Protein AF-A0A537LJI3-F1 (afdb_monomer_lite)

Structure (mmCIF, N/CA/C/O backbone):
data_AF-A0A537LJI3-F1
#
_entry.id   AF-A0A537LJI3-F1
#
loop_
_atom_site.group_PDB
_atom_site.id
_atom_site.type_symbol
_atom_site.label_atom_id
_atom_site.label_alt_id
_atom_site.label_comp_id
_atom_site.label_asym_id
_atom_site.label_entity_id
_atom_site.label_seq_id
_atom_site.pdbx_PDB_ins_code
_atom_site.Cartn_x
_atom_site.Cartn_y
_atom_site.Cartn_z
_atom_site.occupancy
_atom_site.B_iso_or_equiv
_atom_site.auth_seq_id
_atom_site.auth_comp_id
_atom_site.auth_asym_id
_atom_site.auth_atom_id
_atom_site.pdbx_PDB_model_num
ATOM 1 N N . MET A 1 1 ? 29.617 31.761 -27.282 1.00 40.28 1 MET A N 1
ATOM 2 C CA . MET A 1 1 ? 29.362 30.942 -28.485 1.00 40.28 1 MET A CA 1
ATOM 3 C C . MET A 1 1 ? 28.200 30.025 -28.151 1.00 40.28 1 MET A C 1
ATOM 5 O O . MET A 1 1 ? 28.302 29.256 -27.207 1.00 40.28 1 MET A O 1
ATOM 9 N N . HIS A 1 2 ? 27.078 30.267 -28.827 1.00 46.62 2 HIS A N 1
ATOM 10 C CA . HIS A 1 2 ? 25.759 29.661 -28.656 1.00 46.62 2 HIS A CA 1
ATOM 11 C C . HIS A 1 2 ? 25.755 28.174 -28.295 1.00 46.62 2 HIS A C 1
ATOM 13 O O . HIS A 1 2 ? 26.445 27.380 -28.933 1.00 46.62 2 HIS A O 1
ATOM 19 N N . LYS A 1 3 ? 24.839 27.814 -27.392 1.00 39.16 3 LYS A N 1
ATOM 20 C CA . LYS A 1 3 ? 23.850 26.759 -27.642 1.00 39.16 3 LYS A CA 1
ATOM 21 C C . LYS A 1 3 ? 22.631 27.011 -26.759 1.00 39.16 3 LYS A C 1
ATOM 23 O O . LYS A 1 3 ? 22.493 26.468 -25.668 1.00 39.16 3 LYS A O 1
ATOM 28 N N . ASP A 1 4 ? 21.756 27.859 -27.283 1.00 44.28 4 ASP A N 1
ATOM 29 C CA . ASP A 1 4 ? 20.333 27.826 -26.989 1.00 44.28 4 ASP A CA 1
ATOM 30 C C . ASP A 1 4 ? 19.819 26.422 -27.336 1.00 44.28 4 ASP A C 1
ATOM 32 O O . ASP A 1 4 ? 19.550 26.111 -28.498 1.00 44.28 4 ASP A O 1
ATOM 36 N N . LEU A 1 5 ? 19.727 25.537 -26.340 1.00 50.28 5 LEU A N 1
ATOM 37 C CA . LEU A 1 5 ? 18.859 24.373 -26.454 1.00 50.28 5 LEU A CA 1
ATOM 38 C C . LEU A 1 5 ? 17.453 24.857 -26.116 1.00 50.28 5 LEU A C 1
ATOM 40 O O . LEU A 1 5 ? 17.051 24.922 -24.954 1.00 50.28 5 LEU A O 1
ATOM 44 N N . ALA A 1 6 ? 16.724 25.235 -27.160 1.00 44.34 6 ALA A N 1
ATOM 45 C CA . ALA A 1 6 ? 15.287 25.393 -27.099 1.00 44.34 6 ALA A CA 1
ATOM 46 C C . ALA A 1 6 ? 14.681 24.124 -26.474 1.00 44.34 6 ALA A C 1
ATOM 48 O O . ALA A 1 6 ? 14.726 23.038 -27.054 1.00 44.34 6 ALA A O 1
ATOM 49 N N . MET A 1 7 ? 14.146 24.261 -25.261 1.00 46.78 7 MET A N 1
ATOM 50 C CA . MET A 1 7 ? 13.339 23.229 -24.623 1.00 46.78 7 MET A CA 1
ATOM 51 C C . MET A 1 7 ? 12.088 23.018 -25.486 1.00 46.78 7 MET A C 1
ATOM 53 O O . MET A 1 7 ? 11.359 23.983 -25.728 1.00 46.78 7 MET A O 1
ATOM 57 N N . PRO A 1 8 ? 11.796 21.799 -25.971 1.00 52.53 8 PRO A N 1
ATOM 58 C CA . PRO A 1 8 ? 10.634 21.590 -26.819 1.00 52.53 8 PRO A CA 1
ATOM 59 C C . PRO A 1 8 ? 9.348 21.830 -26.016 1.00 52.53 8 PRO A C 1
ATOM 61 O O . PRO A 1 8 ? 9.030 21.114 -25.064 1.00 52.53 8 PRO A O 1
ATOM 64 N N . HIS A 1 9 ? 8.562 22.817 -26.449 1.00 51.47 9 HIS A N 1
ATOM 65 C CA . HIS A 1 9 ? 7.257 23.196 -25.893 1.00 51.47 9 HIS A CA 1
ATOM 66 C C . HIS A 1 9 ? 6.132 22.149 -26.125 1.00 51.47 9 HIS A C 1
ATOM 68 O O . HIS A 1 9 ? 4.952 22.472 -26.041 1.00 51.47 9 HIS A O 1
ATOM 74 N N . GLY A 1 10 ? 6.467 20.871 -26.353 1.00 55.56 10 GLY A N 1
ATOM 75 C CA . GLY A 1 10 ? 5.517 19.754 -26.523 1.00 55.56 10 GLY A CA 1
ATOM 76 C C . GLY A 1 10 ? 5.233 18.929 -25.253 1.00 55.56 10 GLY A C 1
ATOM 77 O O . GLY A 1 10 ? 4.513 17.933 -25.294 1.00 55.56 10 GLY A O 1
ATOM 78 N N . GLY A 1 11 ? 5.815 19.296 -24.107 1.00 62.28 11 GLY A N 1
ATOM 79 C CA . GLY A 1 11 ? 5.954 18.386 -22.961 1.00 62.28 11 GLY A CA 1
ATOM 80 C C . GLY A 1 11 ? 4.769 18.266 -21.993 1.00 62.28 11 GLY A C 1
ATOM 81 O O . GLY A 1 11 ? 4.809 17.395 -21.127 1.00 62.28 11 GLY A O 1
ATOM 82 N N . ALA A 1 12 ? 3.744 19.121 -22.065 1.00 69.88 12 ALA A N 1
ATOM 83 C CA . ALA A 1 12 ? 2.653 19.120 -21.077 1.00 69.88 12 ALA A CA 1
ATOM 84 C C . ALA A 1 12 ? 1.580 18.055 -21.368 1.00 69.88 12 ALA A C 1
ATOM 86 O O . ALA A 1 12 ? 1.147 17.344 -20.461 1.00 69.88 12 ALA A O 1
ATOM 87 N N . VAL A 1 13 ? 1.185 17.908 -22.638 1.00 74.44 13 VAL A N 1
ATOM 88 C CA . VAL A 1 13 ? 0.198 16.903 -23.074 1.00 74.44 13 VAL A CA 1
ATOM 89 C C . VAL A 1 13 ? 0.769 15.493 -22.932 1.00 74.44 13 VAL A C 1
ATOM 91 O O . VAL A 1 13 ? 0.116 14.627 -22.356 1.00 74.44 13 VAL A O 1
ATOM 94 N N . SER A 1 14 ? 2.020 15.288 -23.358 1.00 77.38 14 SER A N 1
ATOM 95 C CA . SER A 1 14 ? 2.725 14.008 -23.217 1.00 77.38 14 SER A CA 1
ATOM 96 C C . SER A 1 14 ? 2.844 13.565 -21.748 1.00 77.38 14 SER A C 1
ATOM 98 O O . SER A 1 14 ? 2.510 12.429 -21.419 1.00 77.38 14 SER A O 1
ATOM 100 N N . ARG A 1 15 ? 3.189 14.482 -20.827 1.00 78.38 15 ARG A N 1
ATOM 101 C CA . ARG A 1 15 ? 3.242 14.186 -19.382 1.00 78.38 15 ARG A CA 1
ATOM 102 C C . ARG A 1 15 ? 1.881 13.817 -18.787 1.00 78.38 15 ARG A C 1
ATOM 104 O O . ARG A 1 15 ? 1.811 12.918 -17.955 1.00 78.38 15 ARG A O 1
ATOM 111 N N . ARG A 1 16 ? 0.796 14.468 -19.222 1.00 81.88 16 ARG A N 1
ATOM 112 C CA . ARG A 1 16 ? -0.566 14.104 -1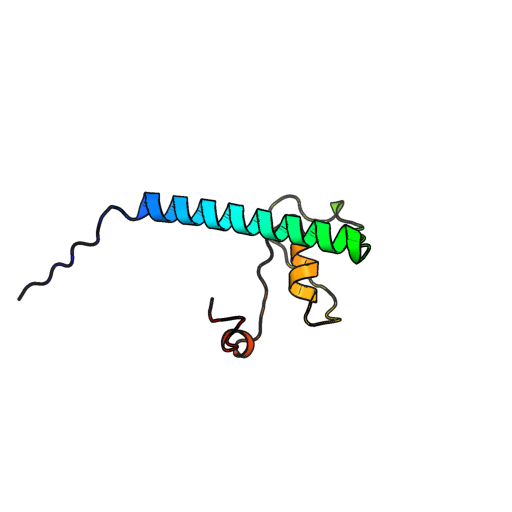8.790 1.00 81.88 16 ARG A CA 1
ATOM 113 C C . ARG A 1 16 ? -0.973 12.725 -19.297 1.00 81.88 16 ARG A C 1
ATOM 115 O O . ARG A 1 16 ? -1.474 11.929 -18.513 1.00 81.88 16 ARG A O 1
ATOM 122 N N . LEU A 1 17 ? -0.725 12.432 -20.574 1.00 84.00 17 LEU A N 1
ATOM 123 C CA . LEU A 1 17 ? -1.004 11.118 -21.161 1.00 84.00 17 LEU A CA 1
ATOM 124 C C . LEU A 1 17 ? -0.225 10.009 -20.448 1.00 84.00 17 LEU A C 1
ATOM 126 O O . LEU A 1 17 ? -0.820 9.002 -20.074 1.00 84.00 17 LEU A O 1
ATOM 130 N N . ALA A 1 18 ? 1.063 10.228 -20.171 1.00 84.56 18 ALA A N 1
ATOM 131 C CA . ALA A 1 18 ? 1.867 9.302 -19.379 1.00 84.56 18 ALA A CA 1
ATOM 132 C C . ALA A 1 18 ? 1.276 9.084 -17.973 1.00 84.56 18 ALA A C 1
ATOM 134 O O . ALA A 1 18 ? 1.172 7.945 -17.527 1.00 84.56 18 ALA A O 1
ATOM 135 N N . GLY A 1 19 ? 0.813 10.149 -17.306 1.00 86.81 19 GLY A N 1
ATOM 136 C CA . GLY A 1 19 ? 0.135 10.055 -16.010 1.00 86.81 19 GLY A CA 1
ATOM 137 C C . GLY A 1 19 ? -1.164 9.243 -16.056 1.00 86.81 19 GLY A C 1
ATOM 138 O O . GLY A 1 19 ? -1.400 8.419 -15.174 1.00 86.81 19 GLY A O 1
ATOM 139 N N . TYR A 1 20 ? -1.982 9.411 -17.099 1.00 91.00 20 TYR A N 1
ATOM 140 C CA . TYR A 1 20 ? -3.199 8.613 -17.282 1.00 91.00 20 TYR A CA 1
ATOM 141 C C . TYR A 1 20 ? -2.893 7.139 -17.532 1.00 91.00 20 TYR A C 1
ATOM 143 O O . TYR A 1 20 ? -3.526 6.280 -16.923 1.00 91.00 20 TYR A O 1
ATOM 151 N N . VAL A 1 21 ? -1.912 6.841 -18.387 1.00 93.12 21 VAL A N 1
ATOM 152 C CA . VAL A 1 21 ? -1.493 5.460 -18.665 1.00 93.12 21 VAL A CA 1
ATOM 153 C C . VAL A 1 21 ? -0.925 4.810 -17.404 1.00 93.12 21 VAL A C 1
ATOM 155 O O . VAL A 1 21 ? -1.319 3.695 -17.072 1.00 93.12 21 VAL A O 1
ATOM 158 N N . ALA A 1 22 ? -0.073 5.514 -16.656 1.00 89.62 22 ALA A N 1
ATOM 159 C CA . ALA A 1 22 ? 0.470 5.026 -15.390 1.00 89.62 22 ALA A CA 1
ATOM 160 C C . ALA A 1 22 ? -0.634 4.782 -14.346 1.00 89.62 22 ALA A C 1
ATOM 162 O O . ALA A 1 22 ? -0.634 3.746 -13.682 1.00 89.62 22 ALA A O 1
ATOM 163 N N . GLY A 1 23 ? -1.609 5.689 -14.238 1.00 92.94 23 GLY A N 1
ATOM 164 C CA . GLY A 1 23 ? -2.766 5.525 -13.356 1.00 92.94 23 GLY A CA 1
ATOM 165 C C . GLY A 1 23 ? -3.648 4.338 -13.751 1.00 92.94 23 GLY A C 1
ATOM 166 O O . GLY A 1 23 ? -4.017 3.532 -12.897 1.00 92.94 23 GLY A O 1
ATOM 167 N N . ALA A 1 24 ? -3.940 4.182 -15.044 1.00 94.56 24 ALA A N 1
ATOM 168 C CA . ALA A 1 24 ? -4.702 3.048 -15.564 1.00 94.56 24 ALA A CA 1
ATOM 169 C C . ALA A 1 24 ? -3.971 1.719 -15.327 1.00 94.56 24 ALA A C 1
ATOM 171 O O . ALA A 1 24 ? -4.583 0.750 -14.876 1.00 94.56 24 ALA A O 1
ATOM 172 N N . TRP A 1 25 ? -2.657 1.690 -15.559 1.00 95.00 25 TRP A N 1
ATOM 173 C CA . TRP A 1 25 ? -1.815 0.529 -15.286 1.00 95.00 25 TRP A CA 1
ATOM 174 C C 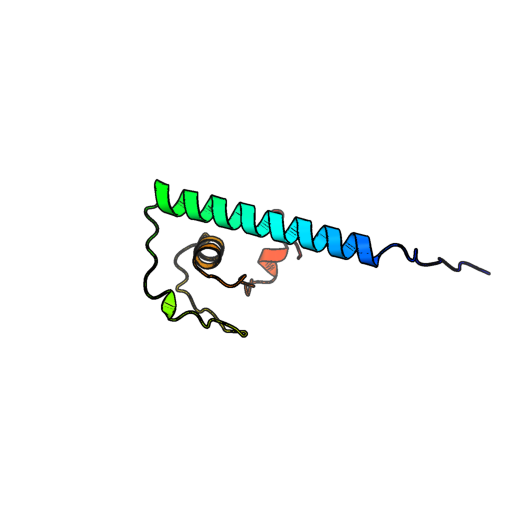. TRP A 1 25 ? -1.812 0.162 -13.800 1.00 95.00 25 TRP A C 1
ATOM 176 O O . TRP A 1 25 ? -2.037 -0.995 -13.449 1.00 95.00 25 TRP A O 1
ATOM 186 N N . TYR A 1 26 ? -1.641 1.148 -12.916 1.00 93.38 26 TYR A N 1
ATOM 187 C CA . TYR A 1 26 ? -1.704 0.938 -11.471 1.00 93.38 26 TYR A CA 1
ATOM 188 C C . TYR A 1 26 ? -3.049 0.341 -11.041 1.00 93.38 26 TYR A C 1
ATOM 190 O O . TYR A 1 26 ? -3.076 -0.648 -10.307 1.00 93.38 26 TYR A O 1
ATOM 198 N N . LEU A 1 27 ? -4.169 0.893 -11.523 1.00 94.75 27 LEU A N 1
ATOM 199 C CA . LEU A 1 27 ? -5.501 0.372 -11.208 1.00 94.75 27 LEU A CA 1
ATOM 200 C C . LEU A 1 27 ? -5.709 -1.048 -11.744 1.00 94.75 27 LEU A C 1
ATOM 202 O O . L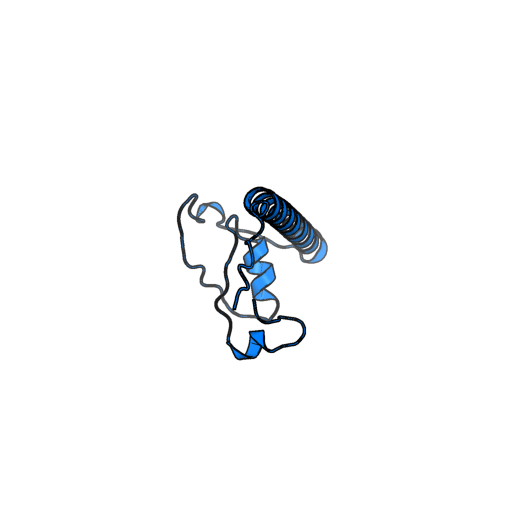EU A 1 27 ? -6.295 -1.876 -11.042 1.00 94.75 27 LEU A O 1
ATOM 206 N N . PHE A 1 28 ? -5.211 -1.343 -12.947 1.00 96.38 28 PHE A N 1
ATOM 207 C CA . PHE A 1 28 ? -5.260 -2.681 -13.531 1.00 96.38 28 PHE A CA 1
ATOM 208 C C . PHE A 1 28 ? -4.508 -3.693 -12.660 1.00 96.38 28 PHE A C 1
ATOM 210 O O . PHE A 1 28 ? -5.105 -4.673 -12.212 1.00 96.38 28 PHE A O 1
ATOM 217 N N . VAL A 1 29 ? -3.238 -3.421 -12.342 1.00 95.81 29 VAL A N 1
ATOM 218 C CA . VAL A 1 29 ? -2.404 -4.302 -11.510 1.00 95.81 29 VAL A CA 1
ATOM 219 C C . VAL A 1 29 ? -2.998 -4.461 -10.109 1.00 95.81 29 VAL A C 1
ATOM 221 O O . VAL A 1 29 ? -3.115 -5.585 -9.621 1.00 95.81 29 VAL A O 1
ATOM 224 N N . LYS A 1 30 ? -3.440 -3.364 -9.478 1.00 95.44 30 LYS A N 1
ATOM 225 C CA . LYS A 1 30 ? -4.083 -3.389 -8.154 1.00 95.44 30 LYS A CA 1
ATOM 226 C C . LYS A 1 30 ? -5.325 -4.279 -8.153 1.00 95.44 30 LYS A C 1
ATOM 228 O O . LYS A 1 30 ? -5.494 -5.094 -7.249 1.00 95.44 30 LYS A O 1
ATOM 233 N N . THR A 1 31 ? -6.179 -4.143 -9.167 1.00 95.81 31 THR A N 1
ATOM 234 C CA . THR A 1 31 ? -7.428 -4.913 -9.275 1.00 95.81 31 THR A CA 1
ATOM 235 C C . THR A 1 31 ? -7.152 -6.385 -9.569 1.00 95.81 31 THR A C 1
ATOM 237 O O . THR A 1 31 ? -7.753 -7.253 -8.937 1.00 95.81 31 THR A O 1
ATOM 240 N N . ALA A 1 32 ? -6.211 -6.678 -10.470 1.00 96.81 32 ALA A N 1
ATOM 241 C CA . ALA A 1 32 ? -5.803 -8.043 -10.787 1.00 96.81 32 ALA A CA 1
ATOM 242 C C . ALA A 1 32 ? -5.220 -8.758 -9.557 1.00 96.81 32 ALA A C 1
ATOM 244 O O . ALA A 1 32 ? -5.625 -9.878 -9.244 1.00 96.81 32 ALA A O 1
ATOM 245 N N . LEU A 1 33 ? -4.332 -8.090 -8.815 1.00 96.56 33 LEU A N 1
ATOM 246 C CA . LEU A 1 33 ? -3.725 -8.653 -7.612 1.00 96.56 33 LEU A CA 1
ATOM 247 C C . LEU A 1 33 ? -4.752 -8.824 -6.485 1.00 96.56 33 LEU A C 1
ATOM 249 O O . LEU A 1 33 ? -4.767 -9.860 -5.826 1.00 96.56 33 LEU A O 1
ATOM 253 N N . TRP A 1 34 ? -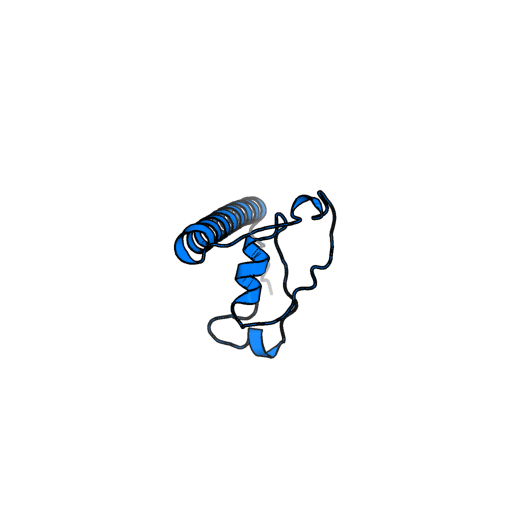5.667 -7.866 -6.310 1.00 96.19 34 TRP A N 1
ATOM 254 C CA . TRP A 1 34 ? -6.779 -8.013 -5.371 1.00 96.19 34 TRP A CA 1
ATOM 255 C C . TRP A 1 34 ? -7.654 -9.226 -5.694 1.00 96.19 34 TRP A C 1
ATOM 257 O O . TRP A 1 34 ? -7.962 -10.012 -4.797 1.00 96.19 34 TRP A O 1
ATOM 267 N N . ALA A 1 35 ? -8.019 -9.414 -6.966 1.00 95.88 35 ALA A N 1
ATOM 268 C CA . ALA A 1 35 ? -8.811 -10.559 -7.401 1.00 95.88 35 ALA A CA 1
ATOM 269 C C . ALA A 1 35 ? -8.065 -11.881 -7.165 1.00 95.88 35 ALA A C 1
ATOM 271 O O . ALA A 1 35 ? -8.635 -12.812 -6.594 1.00 95.88 35 ALA A O 1
ATOM 272 N N . LEU A 1 36 ? -6.777 -11.939 -7.516 1.00 96.75 36 LEU A N 1
ATOM 273 C CA . LEU A 1 36 ? -5.914 -13.092 -7.261 1.00 96.75 36 LEU A CA 1
ATOM 274 C C . LEU A 1 36 ? -5.875 -13.438 -5.763 1.00 96.75 36 LEU A C 1
ATOM 276 O O . LEU A 1 36 ? -6.159 -14.572 -5.375 1.00 96.75 36 LEU A O 1
ATOM 280 N N . CYS A 1 37 ? -5.590 -12.455 -4.906 1.00 96.12 37 CYS A N 1
ATOM 281 C CA . CYS A 1 37 ? -5.549 -12.631 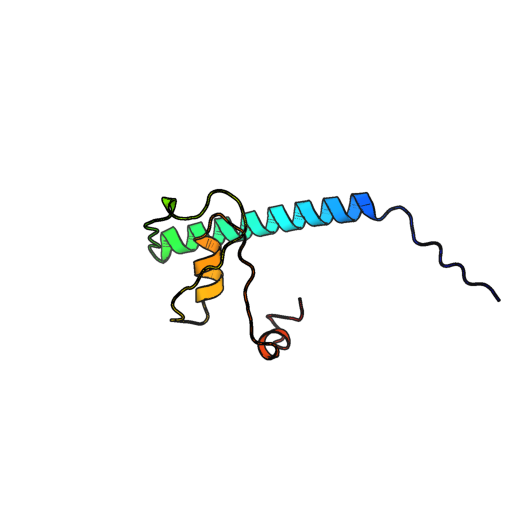-3.454 1.00 96.12 37 CYS A CA 1
ATOM 282 C C . CYS A 1 37 ? -6.905 -13.053 -2.879 1.00 96.12 37 CYS A C 1
ATOM 284 O O . CYS A 1 37 ? -6.974 -13.883 -1.970 1.00 96.12 37 CYS A O 1
ATOM 286 N N . LYS A 1 38 ? -8.003 -12.529 -3.421 1.00 95.06 38 LYS A N 1
ATOM 287 C CA . LYS A 1 38 ? -9.343 -12.883 -2.958 1.00 95.06 38 LYS A CA 1
ATOM 288 C C . LYS A 1 38 ? -9.737 -14.313 -3.324 1.00 95.06 38 LYS A C 1
ATOM 290 O O . LYS A 1 38 ? -10.322 -14.997 -2.487 1.00 95.06 38 LYS A O 1
ATOM 295 N N . VAL A 1 39 ? -9.392 -14.769 -4.528 1.00 95.94 39 VAL A N 1
ATOM 296 C CA . VAL A 1 39 ? -9.743 -16.111 -5.022 1.00 95.94 39 VAL A CA 1
ATOM 297 C C . VAL A 1 39 ? -8.835 -17.183 -4.424 1.00 95.94 39 VAL A C 1
ATOM 299 O O . VAL A 1 39 ? -9.329 -18.152 -3.854 1.00 95.94 39 VAL A O 1
ATOM 302 N N . PHE A 1 40 ? -7.516 -17.008 -4.513 1.00 96.69 40 PHE A N 1
ATOM 303 C CA . PHE A 1 40 ? -6.561 -18.065 -4.163 1.00 96.69 40 PHE A CA 1
ATOM 304 C C . PHE A 1 40 ? -6.119 -18.025 -2.699 1.00 96.69 40 PHE A C 1
ATOM 306 O O . PHE A 1 40 ? -5.836 -19.065 -2.114 1.00 96.69 40 PHE A O 1
ATOM 313 N N . PHE A 1 41 ? -6.100 -16.839 -2.088 1.00 93.81 41 PHE A N 1
ATOM 314 C CA . PHE A 1 41 ? -5.585 -16.638 -0.728 1.00 93.81 41 PHE A CA 1
ATOM 315 C C . PHE A 1 41 ? -6.679 -16.269 0.279 1.00 93.81 41 PHE A C 1
ATOM 317 O O . PHE A 1 41 ? -6.388 -16.001 1.442 1.00 93.81 41 PHE A O 1
ATOM 324 N N . ARG A 1 42 ? -7.951 -16.287 -0.150 1.00 94.25 42 ARG A N 1
ATOM 325 C CA . ARG A 1 42 ? -9.135 -16.040 0.691 1.00 94.25 42 ARG A CA 1
ATOM 326 C C . ARG A 1 42 ? -9.036 -14.724 1.477 1.00 94.25 42 ARG A C 1
ATOM 328 O O . ARG A 1 42 ? -9.455 -14.667 2.633 1.00 94.25 42 ARG A O 1
ATOM 335 N N . LEU A 1 43 ? -8.496 -13.676 0.845 1.00 94.19 43 LEU A N 1
ATOM 336 C CA . LEU A 1 43 ? -8.330 -12.353 1.452 1.00 94.19 43 LEU A CA 1
ATOM 337 C C . LEU A 1 43 ? -9.657 -11.833 2.032 1.00 94.19 43 LEU A C 1
ATOM 339 O O . LEU A 1 43 ? -10.647 -11.670 1.308 1.00 94.19 43 LEU A O 1
ATOM 343 N N . ARG A 1 44 ? -9.655 -11.531 3.333 1.00 95.00 44 ARG A N 1
ATOM 344 C CA . ARG A 1 44 ? -10.763 -10.886 4.048 1.00 95.00 44 ARG A CA 1
ATOM 345 C C . ARG A 1 44 ? -10.391 -9.449 4.377 1.00 95.00 44 ARG A C 1
ATOM 347 O O . ARG A 1 44 ? -9.258 -9.174 4.751 1.00 95.00 44 ARG A O 1
ATOM 354 N N . LEU A 1 45 ? -11.354 -8.550 4.211 1.00 94.25 45 LEU A N 1
ATOM 355 C CA . LEU A 1 45 ? -11.233 -7.154 4.605 1.00 94.25 45 LEU A CA 1
ATOM 356 C C . LEU A 1 45 ? -12.353 -6.840 5.579 1.00 94.25 45 LEU A C 1
ATOM 358 O O . LEU A 1 45 ? -13.520 -7.055 5.257 1.00 94.25 45 LEU A O 1
ATOM 362 N N . GLU A 1 46 ? -11.980 -6.308 6.729 1.00 96.19 46 GLU A N 1
ATOM 363 C CA . GLU A 1 46 ? -12.884 -5.884 7.790 1.00 96.19 46 GLU A CA 1
ATOM 364 C C . GLU A 1 46 ? -12.522 -4.446 8.167 1.00 96.19 46 GLU A C 1
ATOM 366 O O . GLU A 1 46 ? -11.361 -4.048 8.047 1.00 96.19 46 GLU A O 1
ATOM 371 N N . GLY A 1 47 ? -13.508 -3.638 8.563 1.00 95.44 47 GLY A N 1
ATOM 372 C CA . GLY A 1 47 ? -13.256 -2.267 9.006 1.00 95.44 47 GLY A CA 1
ATOM 373 C C . GLY A 1 47 ? -12.894 -1.274 7.896 1.00 95.44 47 GLY A C 1
ATOM 374 O O . GLY A 1 47 ? -12.317 -0.228 8.188 1.00 95.44 47 GLY A O 1
ATOM 375 N N . ARG A 1 48 ? -13.197 -1.570 6.626 1.00 92.88 48 ARG A N 1
ATOM 376 C CA . ARG A 1 48 ? -12.839 -0.706 5.482 1.00 92.88 48 ARG A CA 1
ATOM 377 C C . ARG A 1 48 ? -13.553 0.651 5.512 1.00 92.88 48 ARG A C 1
ATOM 379 O O . ARG A 1 48 ? -13.083 1.621 4.925 1.00 92.88 48 ARG A O 1
ATOM 386 N N . GLU A 1 49 ? -14.685 0.721 6.191 1.00 94.94 49 GLU A N 1
ATOM 387 C CA . GLU A 1 49 ? -15.451 1.928 6.484 1.00 94.94 49 GLU A CA 1
ATOM 388 C C . GLU A 1 49 ? -14.702 2.935 7.371 1.00 94.94 49 GLU A C 1
ATOM 390 O O . GLU A 1 49 ? -15.024 4.119 7.327 1.00 94.94 49 GLU A O 1
ATOM 395 N N . HIS A 1 50 ? -13.679 2.498 8.114 1.00 95.50 50 HIS A N 1
ATOM 396 C CA . HIS A 1 50 ? -12.835 3.385 8.919 1.00 95.50 50 HIS A CA 1
ATOM 397 C C . HIS A 1 50 ? -11.774 4.118 8.092 1.00 95.50 50 HIS A C 1
ATOM 399 O O . HIS A 1 50 ? -11.148 5.053 8.589 1.00 95.50 50 HIS A O 1
ATOM 405 N N . GLU A 1 51 ? -11.547 3.707 6.840 1.00 96.25 51 GLU A N 1
ATOM 406 C CA . GLU A 1 51 ? -10.620 4.405 5.957 1.00 96.25 51 GLU A CA 1
ATOM 407 C C . GLU A 1 51 ? -11.169 5.810 5.638 1.00 96.25 51 GLU A C 1
ATOM 409 O O . GLU A 1 51 ? -12.272 5.913 5.082 1.00 96.25 51 GLU A O 1
ATOM 414 N N . PRO A 1 52 ? -10.428 6.896 5.946 1.00 96.00 52 PRO A N 1
ATOM 415 C CA . PRO A 1 52 ? -10.887 8.256 5.681 1.00 96.00 52 PRO A CA 1
ATOM 416 C C . PRO A 1 52 ? -11.275 8.426 4.215 1.00 96.00 52 PRO A C 1
ATOM 418 O O . PRO A 1 52 ? -10.522 8.049 3.330 1.00 96.00 52 PRO A O 1
ATOM 421 N N . ALA A 1 53 ? -12.440 9.009 3.922 1.00 95.00 53 ALA A N 1
ATOM 422 C CA . ALA A 1 53 ? -12.908 9.133 2.538 1.00 95.00 53 ALA A CA 1
ATOM 423 C C . ALA A 1 53 ? -12.075 10.116 1.692 1.00 95.00 53 ALA A C 1
ATOM 425 O O . ALA A 1 53 ? -12.123 10.060 0.461 1.00 95.00 53 ALA A O 1
ATOM 426 N N . ARG A 1 54 ? -11.382 11.058 2.346 1.00 95.19 54 ARG A N 1
ATOM 427 C CA . ARG A 1 54 ? -10.563 12.112 1.736 1.00 95.19 54 ARG A CA 1
ATOM 428 C C . ARG A 1 54 ? -9.432 12.509 2.683 1.00 95.19 54 ARG A C 1
ATOM 430 O O . ARG A 1 54 ? -9.580 12.408 3.897 1.00 95.19 54 ARG A O 1
ATOM 437 N N . GLY A 1 55 ? -8.380 13.082 2.106 1.00 95.06 55 GLY A N 1
ATOM 438 C CA . GLY A 1 55 ? -7.236 13.618 2.840 1.00 95.06 55 GLY A CA 1
ATOM 439 C C . GLY A 1 55 ? -6.137 12.578 3.094 1.00 95.06 55 GLY A C 1
ATOM 440 O O . GLY A 1 55 ? -6.354 11.384 2.891 1.00 95.06 55 GLY A O 1
ATOM 441 N N . PRO A 1 56 ? -4.934 13.030 3.485 1.00 95.12 56 PRO A N 1
ATOM 442 C CA . PRO A 1 56 ? -3.820 12.145 3.797 1.00 95.12 56 PRO A CA 1
ATOM 443 C C . PRO A 1 56 ? -3.995 11.484 5.170 1.00 95.12 56 PRO A C 1
ATOM 445 O O . PRO A 1 56 ? -4.556 12.071 6.093 1.00 95.12 56 PRO A O 1
ATOM 448 N N . PHE A 1 57 ? -3.451 10.281 5.317 1.00 95.88 57 PHE A N 1
ATOM 449 C CA . PHE A 1 57 ? -3.349 9.559 6.584 1.00 95.88 57 PHE A CA 1
ATOM 450 C C . PHE A 1 57 ? -2.141 8.623 6.552 1.00 95.88 57 PHE A C 1
ATOM 452 O O . PHE A 1 57 ? -1.583 8.342 5.490 1.00 95.88 57 PHE A O 1
ATOM 459 N N . ILE A 1 58 ? -1.738 8.144 7.727 1.00 96.25 58 ILE A N 1
ATOM 460 C CA . ILE A 1 58 ? -0.678 7.148 7.871 1.00 96.25 58 ILE A CA 1
ATOM 461 C C . ILE A 1 58 ? -1.331 5.805 8.171 1.00 96.25 58 ILE A C 1
ATOM 463 O O . ILE A 1 58 ? -2.167 5.700 9.066 1.00 96.25 58 ILE A O 1
ATOM 467 N N . VAL A 1 59 ? -0.927 4.778 7.428 1.00 95.19 59 VAL A N 1
ATOM 468 C CA . VAL A 1 59 ? -1.310 3.392 7.695 1.00 95.19 59 VAL A CA 1
ATOM 469 C C . VAL A 1 59 ? -0.161 2.712 8.413 1.00 95.19 59 VAL A C 1
ATOM 471 O O . VAL A 1 59 ? 0.930 2.584 7.862 1.00 95.19 59 VAL A O 1
ATOM 474 N N . ALA A 1 60 ? -0.418 2.265 9.637 1.00 94.50 60 ALA A N 1
ATOM 475 C CA . ALA A 1 60 ? 0.483 1.396 10.375 1.00 94.50 60 ALA A CA 1
ATOM 476 C C . ALA A 1 60 ? -0.056 -0.037 10.296 1.00 94.50 60 ALA A C 1
ATOM 478 O O . ALA A 1 60 ? -1.151 -0.317 10.779 1.00 94.50 60 ALA A O 1
ATOM 479 N N . ALA A 1 61 ? 0.704 -0.929 9.665 1.00 92.31 61 ALA A N 1
ATOM 480 C CA . ALA A 1 61 ? 0.391 -2.350 9.570 1.00 92.31 61 ALA A CA 1
ATOM 481 C C . ALA A 1 61 ? 1.427 -3.161 10.353 1.00 92.31 61 ALA A C 1
ATOM 483 O O . ALA A 1 61 ? 2.582 -2.747 10.482 1.00 92.31 61 ALA A O 1
ATOM 484 N N . ASN A 1 62 ? 1.027 -4.325 10.863 1.00 93.69 62 ASN A N 1
ATOM 485 C CA . ASN A 1 62 ? 1.999 -5.288 11.362 1.00 93.69 62 ASN A CA 1
ATOM 486 C C . ASN A 1 62 ? 2.879 -5.769 10.198 1.00 93.69 62 ASN A C 1
ATOM 488 O O . ASN A 1 62 ? 2.383 -5.956 9.089 1.00 93.69 62 ASN A O 1
ATOM 492 N N . HIS A 1 63 ? 4.173 -5.979 10.455 1.00 90.75 63 HIS A N 1
ATOM 493 C CA . HIS A 1 63 ? 5.088 -6.493 9.440 1.00 90.75 63 HIS A CA 1
ATOM 494 C C . HIS A 1 63 ? 5.366 -7.978 9.689 1.00 90.75 63 HIS A C 1
ATOM 496 O O . HIS A 1 63 ? 6.241 -8.337 10.475 1.00 90.75 63 HIS A O 1
ATOM 502 N N . ALA A 1 64 ? 4.564 -8.836 9.067 1.00 92.81 64 ALA A N 1
ATOM 503 C CA . ALA A 1 64 ? 4.708 -10.284 9.126 1.00 92.81 64 ALA A CA 1
ATOM 504 C C . ALA A 1 64 ? 5.632 -10.821 8.021 1.00 92.81 64 ALA A C 1
ATOM 506 O O . ALA A 1 64 ? 6.269 -11.857 8.211 1.00 92.81 64 ALA A O 1
ATOM 507 N N . SER A 1 65 ? 5.701 -10.157 6.862 1.00 92.50 65 SER A N 1
ATOM 508 C CA . SER A 1 65 ? 6.432 -10.677 5.704 1.00 92.50 65 SER A CA 1
ATOM 509 C C . SER A 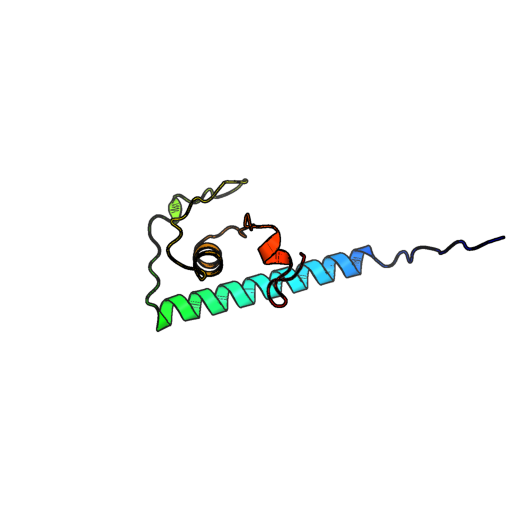1 65 ? 6.792 -9.615 4.660 1.00 92.50 65 SER A C 1
ATOM 511 O O . SER A 1 65 ? 6.198 -8.545 4.581 1.00 92.50 65 SER A O 1
ATOM 513 N N . ALA A 1 66 ? 7.719 -9.941 3.756 1.00 89.00 66 ALA A N 1
ATOM 514 C CA . ALA A 1 66 ? 8.080 -9.057 2.645 1.00 89.00 66 ALA A CA 1
ATOM 515 C C . ALA A 1 66 ? 6.933 -8.804 1.639 1.00 89.00 66 ALA A C 1
ATOM 517 O O . ALA A 1 66 ? 7.036 -7.880 0.835 1.00 89.00 66 ALA A O 1
ATOM 518 N N . VAL A 1 67 ? 5.845 -9.590 1.673 1.00 91.19 67 VAL A N 1
ATOM 519 C CA . VAL A 1 67 ? 4.671 -9.387 0.803 1.00 91.19 67 VAL A CA 1
ATOM 520 C C . VAL A 1 67 ? 3.668 -8.385 1.390 1.00 91.19 67 VAL A C 1
ATOM 522 O O . VAL A 1 67 ? 2.698 -8.017 0.732 1.00 91.19 67 VAL A O 1
ATOM 525 N N . ASP A 1 68 ? 3.901 -7.884 2.601 1.00 93.50 68 ASP A N 1
ATOM 526 C CA . ASP A 1 68 ? 2.965 -6.969 3.255 1.00 93.50 68 ASP A CA 1
ATOM 527 C C . ASP A 1 68 ? 2.721 -5.678 2.456 1.00 93.50 68 ASP A C 1
ATOM 529 O O . ASP A 1 68 ? 1.555 -5.292 2.346 1.00 93.50 68 ASP A O 1
ATOM 533 N N . PRO A 1 69 ? 3.726 -5.026 1.824 1.00 92.44 69 PRO A N 1
ATOM 534 C CA . PRO A 1 69 ? 3.476 -3.820 1.041 1.00 92.44 69 PRO A CA 1
ATOM 535 C C . PRO A 1 69 ? 2.409 -4.012 -0.051 1.00 92.44 69 PRO A C 1
ATOM 537 O O . PRO A 1 69 ? 1.410 -3.286 -0.007 1.00 92.44 69 PRO A O 1
ATOM 540 N N . PRO A 1 70 ? 2.508 -4.988 -0.981 1.00 92.81 70 PRO A N 1
ATOM 541 C CA . PRO A 1 70 ? 1.452 -5.202 -1.966 1.00 92.81 70 PRO A CA 1
ATOM 542 C C . PRO A 1 70 ? 0.103 -5.574 -1.340 1.00 92.81 70 PRO A C 1
ATOM 544 O O . PRO A 1 70 ? -0.912 -5.061 -1.808 1.00 92.81 70 PRO A O 1
ATOM 547 N N . ILE A 1 71 ? 0.066 -6.385 -0.274 1.00 95.12 71 ILE A N 1
ATOM 548 C CA . ILE A 1 71 ? -1.194 -6.779 0.387 1.00 95.12 71 ILE A CA 1
ATOM 549 C C . ILE A 1 71 ? -1.898 -5.577 1.032 1.00 95.12 71 ILE A C 1
ATOM 551 O O . ILE A 1 71 ? -3.100 -5.381 0.837 1.00 95.12 71 ILE A O 1
ATOM 555 N N . VAL A 1 72 ? -1.160 -4.723 1.740 1.00 95.25 72 VAL A N 1
ATOM 556 C CA . VAL A 1 72 ? -1.699 -3.477 2.304 1.00 95.25 72 VAL A CA 1
ATOM 557 C C . VAL A 1 72 ? -2.151 -2.538 1.180 1.00 95.25 72 VAL A C 1
ATOM 559 O O . VAL A 1 72 ? -3.231 -1.950 1.249 1.00 95.25 72 VAL A O 1
ATOM 562 N N . GLY A 1 73 ? -1.380 -2.449 0.095 1.00 94.88 73 GLY A N 1
ATOM 563 C CA . GLY A 1 73 ? -1.684 -1.582 -1.046 1.00 94.88 73 GLY A CA 1
ATOM 564 C C . GLY A 1 73 ? -2.983 -1.940 -1.770 1.00 94.88 73 GLY A C 1
ATOM 565 O O . GLY A 1 73 ? -3.749 -1.046 -2.141 1.00 94.88 73 GLY A O 1
ATOM 566 N N . ILE A 1 74 ? -3.262 -3.236 -1.953 1.00 95.75 74 ILE A N 1
ATOM 567 C CA . ILE A 1 74 ? -4.525 -3.702 -2.551 1.00 95.75 74 ILE A CA 1
ATOM 568 C C . ILE A 1 74 ? -5.711 -3.594 -1.589 1.00 95.75 74 ILE A C 1
ATOM 570 O O . ILE A 1 74 ? -6.853 -3.532 -2.049 1.00 95.75 74 ILE A O 1
ATOM 574 N N . ALA A 1 75 ? -5.466 -3.571 -0.275 1.00 94.62 75 ALA A N 1
ATOM 575 C CA . ALA A 1 75 ? -6.528 -3.496 0.720 1.00 94.62 75 ALA A CA 1
ATOM 576 C C . ALA A 1 75 ? -7.118 -2.081 0.865 1.00 94.62 75 ALA A C 1
ATOM 578 O O . ALA A 1 75 ? -8.327 -1.924 1.067 1.00 94.62 75 ALA A O 1
ATOM 579 N N . LEU A 1 76 ? -6.281 -1.054 0.702 1.00 95.12 76 LEU A N 1
ATOM 580 C CA . LEU A 1 76 ? -6.665 0.353 0.828 1.00 95.12 76 LEU A CA 1
ATOM 581 C C . LEU A 1 76 ? -7.423 0.863 -0.405 1.00 95.12 76 LEU A C 1
ATOM 583 O O . LEU A 1 76 ? -7.175 0.444 -1.540 1.00 95.12 76 LEU A O 1
ATOM 587 N N . ARG A 1 77 ? -8.342 1.812 -0.216 1.00 93.81 77 ARG A N 1
ATOM 588 C CA . ARG A 1 77 ? -8.938 2.599 -1.311 1.00 93.81 77 ARG A CA 1
ATOM 589 C C . ARG A 1 77 ? -7.926 3.611 -1.839 1.00 93.81 77 ARG A C 1
ATOM 591 O O . ARG A 1 77 ? -7.804 3.753 -3.056 1.00 93.81 77 ARG A O 1
ATOM 598 N N . HIS A 1 78 ? -7.178 4.248 -0.945 1.00 94.69 78 HIS A N 1
ATOM 599 C CA . HIS A 1 78 ? -6.120 5.191 -1.294 1.00 94.69 78 HIS A CA 1
ATOM 600 C C . HIS A 1 78 ? -4.940 4.485 -1.969 1.00 94.69 78 HIS A C 1
ATOM 602 O O . HIS A 1 78 ? -4.709 3.285 -1.795 1.00 94.69 78 HIS A O 1
ATOM 608 N N . GLN A 1 79 ? -4.198 5.238 -2.779 1.00 93.25 79 GLN A N 1
ATOM 609 C CA . GLN A 1 79 ? -2.903 4.794 -3.276 1.00 93.25 79 GLN A CA 1
ATOM 610 C C . GLN A 1 79 ? -1.875 4.969 -2.158 1.00 93.25 79 GLN A C 1
ATOM 612 O O . GLN A 1 79 ? -1.656 6.081 -1.683 1.00 93.25 79 GLN A O 1
ATOM 617 N N . ALA A 1 80 ? -1.270 3.863 -1.730 1.00 92.81 80 ALA A N 1
ATOM 618 C CA . ALA A 1 80 ? -0.253 3.876 -0.691 1.00 92.81 80 ALA A CA 1
ATOM 619 C C . ALA A 1 80 ? 1.098 4.351 -1.241 1.00 92.81 80 ALA A C 1
ATOM 621 O O . ALA A 1 80 ? 1.495 3.989 -2.351 1.00 92.81 80 ALA A O 1
ATOM 622 N N . VAL A 1 81 ? 1.811 5.118 -0.420 1.00 91.62 81 VAL A N 1
ATOM 623 C CA . VAL A 1 81 ? 3.227 5.445 -0.596 1.00 91.62 81 VAL A CA 1
ATOM 624 C C . VAL A 1 81 ? 3.955 4.884 0.618 1.00 91.62 81 VAL A C 1
ATOM 626 O O . VAL A 1 81 ? 3.520 5.092 1.750 1.00 91.62 81 VAL A O 1
ATOM 629 N N . TYR A 1 82 ? 5.027 4.134 0.383 1.00 90.62 82 TYR A N 1
ATOM 630 C CA . TYR A 1 82 ? 5.700 3.369 1.427 1.00 90.62 82 TYR A CA 1
ATOM 631 C C . TYR A 1 82 ? 6.966 4.072 1.886 1.00 90.62 82 TYR A C 1
ATOM 633 O O . TYR A 1 82 ? 7.730 4.602 1.081 1.00 90.62 82 TYR A O 1
ATOM 641 N N . MET A 1 83 ? 7.216 4.001 3.188 1.00 89.75 83 MET A N 1
ATOM 642 C CA . MET A 1 83 ? 8.540 4.258 3.728 1.00 89.75 83 MET A CA 1
ATOM 643 C C . MET A 1 83 ? 9.369 2.983 3.570 1.00 89.75 83 MET A C 1
ATOM 645 O O . MET A 1 83 ? 9.032 1.947 4.141 1.00 89.75 83 MET A O 1
ATOM 649 N N . ALA A 1 84 ? 10.439 3.058 2.786 1.00 86.69 84 ALA A N 1
ATOM 650 C CA . ALA A 1 84 ? 11.365 1.957 2.569 1.00 86.69 84 ALA A CA 1
ATOM 651 C C . ALA A 1 84 ? 12.782 2.371 2.973 1.00 86.69 84 ALA A C 1
ATOM 653 O O . ALA A 1 84 ? 13.154 3.542 2.885 1.00 86.69 84 ALA A O 1
ATOM 654 N N . LYS A 1 85 ? 13.579 1.394 3.415 1.00 86.31 85 LYS A N 1
ATOM 655 C CA . LYS A 1 85 ? 15.009 1.590 3.660 1.00 86.31 85 LYS A CA 1
ATOM 656 C C . LYS A 1 85 ? 15.719 1.967 2.359 1.00 86.31 85 LYS A C 1
ATOM 658 O O . LYS A 1 85 ? 15.396 1.420 1.307 1.00 86.31 85 LYS A O 1
ATOM 663 N N . HIS A 1 86 ? 16.708 2.853 2.438 1.00 85.12 86 HIS A N 1
ATOM 664 C CA . HIS A 1 86 ? 17.438 3.329 1.261 1.00 85.12 86 HIS A CA 1
ATOM 665 C C . HIS A 1 86 ? 18.149 2.190 0.513 1.00 85.12 86 HIS A C 1
ATOM 667 O O . HIS A 1 86 ? 18.185 2.181 -0.714 1.00 85.12 86 HIS A O 1
ATOM 673 N N . GLU A 1 87 ? 18.652 1.182 1.229 1.00 83.50 87 GLU A N 1
ATOM 674 C CA . GLU A 1 87 ? 19.301 0.008 0.634 1.00 83.50 87 GLU A CA 1
ATOM 675 C C . GLU A 1 87 ? 18.343 -0.783 -0.265 1.00 83.50 87 GLU A C 1
ATOM 677 O O . GLU A 1 87 ? 18.763 -1.386 -1.250 1.00 83.50 87 GLU A O 1
ATOM 682 N N . LEU A 1 88 ? 17.041 -0.744 0.035 1.00 80.88 88 LEU A N 1
ATOM 683 C CA . LEU A 1 88 ? 16.023 -1.438 -0.744 1.00 80.88 88 LEU A CA 1
ATOM 684 C C . LEU A 1 88 ? 15.869 -0.836 -2.151 1.00 80.88 88 LEU A C 1
ATOM 686 O O . LEU A 1 88 ? 15.544 -1.558 -3.087 1.00 80.88 88 LEU A O 1
ATOM 690 N N . LEU A 1 89 ? 16.175 0.454 -2.313 1.00 79.12 89 LEU A N 1
ATOM 691 C CA . LEU A 1 89 ? 16.154 1.156 -3.602 1.00 79.12 89 LEU A CA 1
ATOM 692 C C . LEU A 1 89 ? 17.356 0.799 -4.488 1.00 79.12 89 LEU A C 1
ATOM 694 O O . LEU A 1 89 ? 17.341 1.029 -5.692 1.00 79.12 89 LEU A O 1
ATOM 698 N N . GLN A 1 90 ? 18.408 0.218 -3.910 1.00 79.69 90 GLN A N 1
ATOM 699 C CA . GLN A 1 90 ? 19.579 -0.240 -4.662 1.00 79.69 90 GLN A CA 1
ATOM 700 C C . GLN A 1 90 ? 19.392 -1.662 -5.205 1.00 79.69 90 GLN A C 1
ATOM 702 O O . GLN A 1 90 ? 20.184 -2.120 -6.029 1.00 79.69 90 GLN A O 1
ATOM 707 N N . ALA A 1 91 ? 18.354 -2.376 -4.755 1.00 80.19 91 ALA A N 1
ATOM 708 C CA . ALA A 1 91 ? 18.074 -3.717 -5.238 1.00 80.19 91 ALA A CA 1
ATOM 709 C C . ALA A 1 91 ? 17.642 -3.669 -6.723 1.00 80.19 91 ALA A C 1
ATOM 711 O O . ALA A 1 91 ? 16.755 -2.882 -7.063 1.00 80.19 91 ALA A O 1
ATOM 712 N N . PRO A 1 92 ? 18.178 -4.543 -7.603 1.00 70.62 92 PRO A N 1
ATOM 713 C CA . PRO A 1 92 ? 17.977 -4.464 -9.059 1.00 70.62 92 PRO A CA 1
ATOM 714 C C . PRO A 1 92 ? 16.516 -4.504 -9.521 1.00 70.62 92 PRO A C 1
ATOM 716 O O . PRO A 1 92 ? 16.193 -4.041 -10.608 1.00 70.62 92 PRO A O 1
ATOM 719 N N . VAL A 1 93 ? 15.645 -5.103 -8.707 1.00 74.94 93 VAL A N 1
ATOM 720 C CA . VAL A 1 93 ? 14.224 -5.315 -9.016 1.00 74.94 93 VAL A CA 1
ATOM 721 C C . VAL A 1 93 ? 13.332 -4.234 -8.402 1.00 74.94 93 VAL A C 1
ATOM 723 O O . VAL A 1 93 ? 12.225 -4.015 -8.882 1.00 74.94 93 VAL A O 1
ATOM 726 N N . LEU A 1 94 ? 13.795 -3.562 -7.346 1.00 71.44 94 LEU A N 1
ATOM 727 C CA . LEU A 1 94 ? 13.008 -2.551 -6.635 1.00 71.44 94 LEU A CA 1
ATOM 728 C C . LEU A 1 94 ? 13.364 -1.135 -7.090 1.00 71.44 94 LEU A C 1
ATOM 730 O O . LEU A 1 94 ? 12.467 -0.301 -7.133 1.00 71.44 94 LEU A O 1
ATOM 734 N N . GLY A 1 95 ? 14.611 -0.930 -7.530 1.00 58.50 95 GLY A N 1
ATOM 735 C CA . GLY A 1 95 ? 15.088 0.241 -8.260 1.00 58.50 95 GLY A CA 1
ATOM 736 C C . GLY A 1 95 ? 15.020 1.571 -7.490 1.00 58.50 95 GLY A C 1
ATOM 737 O O . GLY A 1 95 ? 14.232 1.734 -6.557 1.00 58.50 95 GLY A O 1
ATOM 738 N N . PRO A 1 96 ? 15.835 2.566 -7.873 1.00 55.34 96 PRO A N 1
ATOM 739 C CA . PRO A 1 96 ? 15.630 3.929 -7.414 1.00 55.34 96 PRO A CA 1
ATOM 740 C C . PRO A 1 96 ? 14.363 4.475 -8.087 1.00 55.34 96 PRO A C 1
ATOM 742 O O . PRO A 1 96 ? 14.286 4.518 -9.316 1.00 55.34 96 PRO A O 1
ATOM 745 N N . LEU A 1 97 ? 13.359 4.830 -7.279 1.00 52.59 97 LEU A N 1
ATOM 746 C CA . LEU A 1 97 ? 12.203 5.621 -7.717 1.00 52.59 97 LEU A CA 1
ATOM 747 C C . LEU A 1 97 ? 12.618 7.062 -8.028 1.00 52.59 97 LEU A C 1
ATOM 749 O O . LEU A 1 97 ? 13.413 7.621 -7.238 1.00 52.59 97 LEU A O 1
#

Foldseek 3Di:
DDDPPDDPPPPPVVVVVVVVVVVVVVVVVLVVVLVVCCVPVVDDADPLVVQDPDDDDDDDDDPPDPCVVSVVCSRHPDHDDDDDDPVQCVPPVNHPD

pLDDT: mean 85.04, std 15.9, range [39.16, 96.81]

Secondary structure (DSSP, 8-state):
--------TTHHHHHHHHHHHHHHHHHHHHHHHHHHHHHHS------GGGS-SSS--PPP----STTHHHHHHHH-SSPP-----GGGGGSTTT---

Organism: NCBI:txid2569760

Sequence (97 aa):
MHKDLAMPHGGAVSRRLAGYVAGAWYLFVKTALWALCKVFFRLRLEGREHEPARGPFIVAANHASAVDPPIVGIALRHQAVYMAKHELLQAPVLGPL

Radius of gyration: 18.76 Å; chains: 1; bounding box: 45×49×40 Å

InterPro domains:
  IPR002123 Phospholipid/glycerol acyltransferase [PF01553] (43-97)